Protein AF-A0AAU6EJ08-F1 (afdb_monomer_lite)

Foldseek 3Di:
DDDDDPDDPPPPPDPPDDDDDDPDPQPDPQSVLLQVLLVVLQWHFDDDDCFWTWTARVVVRFIKIFGNVCVVVVWTKIWGAAPQDVVLLVPQPQKDWDPDKDFDQPPVVHDWDDDPDDDTTGITITIIGPDSVSSSVNSVRD

Secondary structure (DSSP, 8-state):
----PPP------PPPP--SS-S---SSHHHHHHHHHHHHTT-EEEEE-SSEEEEEEGGGTEEEEEEHHHHTTT-EEEEE-TTS-HHHHHTSTTEEPPSS-EE-TT-TTSPEEESSSSSEEEEEEEEEESSHHHHHHHHHH-

Sequence (142 aa):
MIESIPPTASLRFLPVPWPDSGVGTWANDLEERLVALAGEHGFQPSHATKSKLELVHPGRHRVVYLDRKRLRRQTIAVIVPPWVRLDDIRTVSGVTLPEKFFHSSNMRTFPKSVNTGENEIPYGYSLECVGLTVFGHLLDRI

Structure (mmCIF, N/CA/C/O backbone):
data_AF-A0AAU6EJ08-F1
#
_entry.id   AF-A0AAU6EJ08-F1
#
loop_
_atom_site.group_PDB
_atom_site.id
_atom_site.type_symbol
_atom_site.label_atom_id
_atom_site.label_alt_id
_atom_site.label_comp_id
_atom_site.label_asym_id
_atom_site.label_entity_id
_atom_site.label_seq_id
_atom_site.pdbx_PDB_ins_code
_atom_site.Cartn_x
_atom_site.Cartn_y
_atom_site.Cartn_z
_atom_site.occupancy
_atom_site.B_iso_or_equiv
_atom_site.auth_seq_id
_atom_site.auth_comp_id
_atom_site.auth_asym_id
_atom_site.auth_atom_id
_atom_site.pdbx_PDB_model_num
ATOM 1 N N . MET A 1 1 ? 6.625 -53.523 30.914 1.00 39.25 1 MET A N 1
ATOM 2 C CA . MET A 1 1 ? 7.384 -53.077 29.726 1.00 39.25 1 MET A CA 1
ATOM 3 C C . MET A 1 1 ? 6.519 -52.033 29.034 1.00 39.25 1 MET A C 1
ATOM 5 O O . MET A 1 1 ? 5.502 -52.409 28.479 1.00 39.25 1 MET A O 1
ATOM 9 N N . ILE A 1 2 ? 6.582 -50.800 29.538 1.00 41.38 2 ILE A N 1
ATOM 10 C CA . ILE A 1 2 ? 7.237 -49.617 28.942 1.00 41.38 2 ILE A CA 1
ATOM 11 C C . ILE A 1 2 ? 6.450 -49.094 27.733 1.00 41.38 2 ILE A C 1
ATOM 13 O O . ILE A 1 2 ? 6.415 -49.709 26.672 1.00 41.38 2 ILE A O 1
ATOM 17 N N . GLU A 1 3 ? 5.811 -47.953 27.984 1.00 37.84 3 GLU A N 1
ATOM 18 C CA . GLU A 1 3 ? 5.085 -47.078 27.072 1.00 37.84 3 GLU A CA 1
ATOM 19 C C . GLU A 1 3 ? 5.957 -46.591 25.909 1.00 37.84 3 GLU A C 1
ATOM 21 O O . GLU A 1 3 ? 7.161 -46.385 26.052 1.00 37.84 3 GLU A O 1
ATOM 26 N N . SER A 1 4 ? 5.327 -46.300 24.773 1.00 37.34 4 SER A N 1
ATOM 27 C CA . SER A 1 4 ? 5.850 -45.329 23.808 1.00 37.34 4 SER A CA 1
ATOM 28 C C . SER A 1 4 ? 4.687 -44.702 23.048 1.00 37.34 4 SER A C 1
ATOM 30 O O . SER A 1 4 ? 4.267 -45.165 21.992 1.00 37.34 4 SER A O 1
ATOM 32 N N . ILE A 1 5 ? 4.147 -43.643 23.648 1.00 50.44 5 ILE A N 1
ATOM 33 C CA . ILE A 1 5 ? 3.310 -42.642 22.988 1.00 50.44 5 ILE A CA 1
ATOM 34 C C . ILE A 1 5 ? 4.257 -41.772 22.142 1.00 50.44 5 ILE A C 1
ATOM 36 O O . ILE A 1 5 ? 5.183 -41.191 22.713 1.00 50.44 5 ILE A O 1
ATOM 40 N N . PRO A 1 6 ? 4.080 -41.640 20.816 1.00 47.06 6 PRO A N 1
ATOM 41 C CA . PRO A 1 6 ? 4.807 -40.629 20.060 1.00 47.06 6 PRO A CA 1
ATOM 42 C C . PRO A 1 6 ? 4.228 -39.232 20.363 1.00 47.06 6 PRO A C 1
ATOM 44 O O . PRO A 1 6 ? 3.005 -39.062 20.364 1.00 47.06 6 PRO A O 1
ATOM 47 N N . PRO A 1 7 ? 5.067 -38.213 20.621 1.00 39.53 7 PRO A N 1
ATOM 48 C CA . PRO A 1 7 ? 4.596 -36.888 20.987 1.00 39.53 7 PRO A CA 1
ATOM 49 C C . PRO A 1 7 ? 4.119 -36.095 19.761 1.00 39.53 7 PRO A C 1
ATOM 51 O O . PRO A 1 7 ? 4.796 -36.004 18.742 1.00 39.53 7 PRO A O 1
ATOM 54 N N . THR A 1 8 ? 2.944 -35.485 19.913 1.00 42.75 8 THR A N 1
ATOM 55 C CA . THR A 1 8 ? 2.611 -34.101 19.539 1.00 42.75 8 THR A CA 1
ATOM 56 C C . THR A 1 8 ? 3.312 -33.507 18.306 1.00 42.75 8 THR A C 1
ATOM 58 O O . THR A 1 8 ? 4.317 -32.813 18.427 1.00 42.75 8 THR A O 1
ATOM 61 N N . ALA A 1 9 ? 2.682 -33.609 17.133 1.00 36.28 9 ALA A N 1
ATOM 62 C CA . ALA A 1 9 ? 2.931 -32.697 16.014 1.00 36.28 9 ALA A CA 1
ATOM 63 C C . ALA A 1 9 ? 1.884 -31.568 16.007 1.00 36.28 9 ALA A C 1
ATOM 65 O O . ALA A 1 9 ? 1.002 -31.499 15.157 1.00 36.28 9 ALA A O 1
ATOM 66 N N . SER A 1 10 ? 1.973 -30.667 16.989 1.00 41.59 10 SER A N 1
ATOM 67 C CA . SER A 1 10 ? 1.384 -29.328 16.882 1.00 41.59 10 SER A CA 1
ATOM 68 C C . SER A 1 10 ? 2.341 -28.440 16.093 1.00 41.59 10 SER A C 1
ATOM 70 O O . SER A 1 10 ? 3.162 -27.746 16.683 1.00 41.59 10 SER A O 1
ATOM 72 N N . LEU A 1 11 ? 2.237 -28.424 14.764 1.00 36.72 11 LEU A N 1
ATOM 73 C CA . LEU A 1 11 ? 2.837 -27.358 13.958 1.00 36.72 11 LEU A CA 1
ATOM 74 C C . LEU A 1 11 ? 1.790 -26.274 13.727 1.00 36.72 11 LEU A C 1
ATOM 76 O O . LEU A 1 11 ? 1.190 -26.128 12.666 1.00 36.72 11 LEU A O 1
ATOM 80 N N . ARG A 1 12 ? 1.570 -25.512 14.799 1.00 35.22 12 ARG A N 1
ATOM 81 C CA . ARG A 1 12 ? 0.997 -24.177 14.725 1.00 35.22 12 ARG A CA 1
ATOM 82 C C . ARG A 1 12 ? 1.945 -23.332 13.867 1.00 35.22 12 ARG A C 1
ATOM 84 O O . ARG A 1 12 ? 3.000 -22.940 14.351 1.00 35.22 12 ARG A O 1
ATOM 91 N N . PHE A 1 13 ? 1.573 -23.010 12.630 1.00 39.78 13 PHE A N 1
ATOM 92 C CA . PHE A 1 13 ? 2.117 -21.830 11.949 1.00 39.78 13 PHE A CA 1
ATOM 93 C C . PHE A 1 13 ? 1.508 -20.582 12.603 1.00 39.78 13 PHE A C 1
ATOM 95 O O . PHE A 1 13 ? 0.674 -19.886 12.034 1.00 39.78 13 PHE A O 1
ATOM 102 N N . LEU A 1 14 ? 1.887 -20.341 13.856 1.00 36.84 14 LEU A N 1
ATOM 103 C CA . LEU A 1 14 ? 1.829 -19.008 14.428 1.00 36.84 14 LEU A CA 1
ATOM 104 C C . LEU A 1 14 ? 3.075 -18.283 13.904 1.00 36.84 14 LEU A C 1
ATOM 106 O O . LEU A 1 14 ? 4.162 -18.864 13.987 1.00 36.84 14 LEU A O 1
ATOM 110 N N . PRO A 1 15 ? 2.970 -17.061 13.354 1.00 35.81 15 PRO A N 1
ATOM 111 C CA . PRO A 1 15 ? 4.159 -16.247 13.168 1.00 35.81 15 PRO A CA 1
ATOM 112 C C . PRO A 1 15 ? 4.844 -16.135 14.531 1.00 35.81 15 PRO A C 1
ATOM 114 O O . PRO A 1 15 ? 4.207 -15.806 15.534 1.00 35.81 15 PRO A O 1
ATOM 117 N N . VAL A 1 16 ? 6.121 -16.511 14.568 1.00 36.22 16 VAL A N 1
ATOM 118 C CA . VAL A 1 16 ? 6.965 -16.424 15.760 1.00 36.22 16 VAL A CA 1
ATOM 119 C C . VAL A 1 16 ? 6.836 -15.000 16.313 1.00 36.22 16 VAL A C 1
ATOM 121 O O . VAL A 1 16 ? 7.136 -14.055 15.578 1.00 36.22 16 VAL A O 1
ATOM 124 N N . PRO A 1 17 ? 6.387 -14.807 17.567 1.00 37.59 17 PRO A N 1
ATOM 125 C CA . PRO A 1 17 ? 6.506 -13.514 18.213 1.00 37.59 17 PRO A CA 1
ATOM 126 C C . PRO A 1 17 ? 8.000 -13.238 18.336 1.00 37.59 17 PRO A C 1
ATOM 128 O O . PRO A 1 17 ? 8.734 -14.051 18.895 1.00 37.59 17 PRO A O 1
ATOM 131 N N . TRP A 1 18 ? 8.444 -12.134 17.746 1.00 44.97 18 TRP A N 1
ATOM 132 C CA . TRP A 1 18 ? 9.825 -11.664 17.794 1.00 44.97 18 TRP A CA 1
ATOM 133 C C . TRP A 1 18 ? 10.432 -11.821 19.201 1.00 44.97 18 TRP A C 1
ATOM 135 O O . TRP A 1 18 ? 9.923 -11.194 20.133 1.00 44.97 18 TRP A O 1
ATOM 145 N N . PRO A 1 19 ? 11.526 -12.587 19.378 1.00 42.44 19 PRO A N 1
ATOM 146 C CA . PRO A 1 19 ? 12.377 -12.444 20.543 1.00 42.44 19 PRO A CA 1
ATOM 147 C C . PRO A 1 19 ? 13.412 -11.350 20.238 1.00 42.44 19 PRO A C 1
ATOM 149 O O . PRO A 1 19 ? 14.110 -11.410 19.228 1.00 42.44 19 PRO A O 1
ATOM 152 N N . ASP A 1 20 ? 13.450 -10.330 21.092 1.00 43.00 20 ASP A N 1
ATOM 153 C CA . ASP A 1 20 ? 14.521 -9.338 21.238 1.00 43.00 20 ASP A CA 1
ATOM 154 C C . ASP A 1 20 ? 15.087 -8.685 19.967 1.00 43.00 20 ASP A C 1
ATOM 156 O O . ASP A 1 20 ? 16.074 -9.139 19.390 1.00 43.00 20 ASP A O 1
ATOM 160 N N . SER A 1 21 ? 14.533 -7.522 19.599 1.00 39.72 21 SER A N 1
ATOM 161 C CA . SER A 1 21 ? 15.310 -6.298 19.307 1.00 39.72 21 SER A CA 1
ATOM 162 C C . SER A 1 21 ? 14.372 -5.150 18.926 1.00 39.72 21 SER A C 1
ATOM 164 O O . SER A 1 21 ? 14.095 -4.909 17.754 1.00 39.72 21 SER A O 1
ATOM 166 N N . GLY A 1 22 ? 13.911 -4.424 19.946 1.00 34.91 22 GLY A N 1
ATOM 167 C CA . GLY A 1 22 ? 13.232 -3.139 19.805 1.00 34.91 22 GLY A CA 1
ATOM 168 C C . GLY A 1 22 ? 11.730 -3.248 19.572 1.00 34.91 22 GLY A C 1
ATOM 169 O O . GLY A 1 22 ? 11.274 -3.606 18.491 1.00 34.91 22 GLY A O 1
ATOM 170 N N . VAL A 1 23 ? 10.953 -2.809 20.562 1.00 42.34 23 VAL A N 1
ATOM 171 C CA . VAL A 1 23 ? 9.683 -2.130 20.284 1.00 42.34 23 VAL A CA 1
ATOM 172 C C . VAL A 1 23 ? 9.991 -1.110 19.188 1.00 42.34 23 VAL A C 1
ATOM 174 O O . VAL A 1 23 ? 10.797 -0.200 19.394 1.00 42.34 23 VAL A O 1
ATOM 177 N N . GLY A 1 24 ? 9.491 -1.389 17.983 1.00 48.06 24 GLY A N 1
ATOM 178 C CA . GLY A 1 24 ? 9.912 -0.734 16.755 1.00 48.06 24 GLY A CA 1
ATOM 179 C C . GLY A 1 24 ? 9.834 0.773 16.911 1.00 48.06 24 GLY A C 1
ATOM 180 O O . GLY A 1 24 ? 8.771 1.319 17.180 1.00 48.06 24 GLY A O 1
ATOM 181 N N . THR A 1 25 ? 10.965 1.455 16.762 1.00 56.72 25 THR A N 1
ATOM 182 C CA . THR A 1 25 ? 10.974 2.912 16.703 1.00 56.72 25 THR A CA 1
ATOM 183 C C . THR A 1 25 ? 10.257 3.304 15.414 1.00 56.72 25 THR A C 1
ATOM 185 O O . THR A 1 25 ? 10.837 3.258 14.320 1.00 56.72 25 THR A O 1
ATOM 188 N N . TRP A 1 26 ? 8.966 3.610 15.526 1.00 73.38 26 TRP A N 1
ATOM 189 C CA . TRP A 1 26 ? 8.195 4.169 14.429 1.00 73.38 26 TRP A CA 1
ATOM 190 C C . TRP A 1 26 ? 8.905 5.426 13.938 1.00 73.38 26 TRP A C 1
ATOM 192 O O . TRP A 1 26 ? 9.459 6.199 14.720 1.00 73.38 26 TRP A O 1
ATOM 202 N N . ALA A 1 27 ? 8.947 5.624 12.622 1.00 69.69 27 ALA A N 1
ATOM 203 C CA . ALA A 1 27 ? 9.621 6.796 12.068 1.00 69.69 27 ALA A CA 1
ATOM 204 C C . ALA A 1 27 ? 8.933 8.106 12.482 1.00 69.69 27 ALA A C 1
ATOM 206 O O . ALA A 1 27 ? 9.585 9.150 12.451 1.00 69.69 27 ALA A O 1
ATOM 207 N N . ASN A 1 28 ? 7.630 8.057 12.777 1.00 82.31 28 ASN A N 1
ATOM 208 C CA . ASN A 1 28 ? 6.791 9.164 13.226 1.00 82.31 28 ASN A CA 1
ATOM 209 C C . ASN A 1 28 ? 5.429 8.644 13.740 1.00 82.31 28 ASN A C 1
ATOM 211 O O . ASN A 1 28 ? 5.077 7.488 13.498 1.00 82.31 28 ASN A O 1
ATOM 215 N N . ASP A 1 29 ? 4.638 9.521 14.370 1.00 89.62 29 ASP A N 1
ATOM 216 C CA . ASP A 1 29 ? 3.291 9.200 14.883 1.00 89.62 29 ASP A CA 1
ATOM 217 C C . ASP A 1 29 ? 2.325 8.721 13.786 1.00 89.62 29 ASP A C 1
ATOM 219 O O . ASP A 1 29 ? 1.411 7.936 14.029 1.00 89.62 29 ASP A O 1
ATOM 223 N N . LEU A 1 30 ? 2.504 9.197 12.549 1.00 91.19 30 LEU A N 1
ATOM 224 C CA . LEU A 1 30 ? 1.671 8.778 11.422 1.00 91.19 30 LEU A CA 1
ATOM 225 C C . LEU A 1 30 ? 1.901 7.300 11.077 1.00 91.19 30 LEU A C 1
ATOM 227 O O . LEU A 1 30 ? 0.940 6.583 10.816 1.00 91.19 30 LEU A O 1
ATOM 231 N N . GLU A 1 31 ? 3.155 6.847 11.076 1.00 92.81 31 GLU A N 1
ATOM 232 C CA . GLU A 1 31 ? 3.510 5.448 10.850 1.00 92.81 31 GLU A CA 1
ATOM 233 C C . GLU A 1 31 ? 2.900 4.558 11.934 1.00 92.81 31 GLU A C 1
ATOM 235 O O . GLU A 1 31 ? 2.263 3.568 11.593 1.00 92.81 31 GLU A O 1
ATOM 240 N N . GLU A 1 32 ? 2.995 4.948 13.207 1.00 93.19 32 GLU A N 1
ATOM 241 C CA . GLU A 1 32 ? 2.360 4.223 14.315 1.00 93.19 32 GLU A CA 1
ATOM 242 C C . GLU A 1 32 ? 0.846 4.071 14.114 1.00 93.19 32 GLU A C 1
ATOM 244 O O . GLU A 1 32 ? 0.313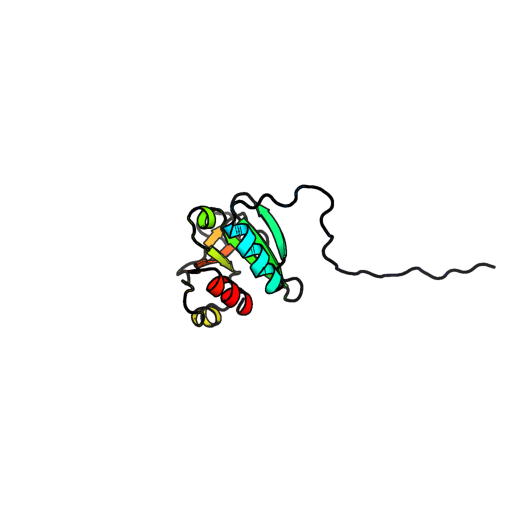 2.962 14.180 1.00 93.19 32 GLU A O 1
ATOM 249 N N . ARG A 1 33 ? 0.154 5.166 13.779 1.00 95.12 33 ARG A N 1
ATOM 250 C CA . ARG A 1 33 ? -1.295 5.153 13.518 1.00 95.12 33 ARG A CA 1
ATOM 251 C C . ARG A 1 33 ? -1.668 4.280 12.323 1.00 95.12 33 ARG A C 1
ATOM 253 O O . ARG A 1 33 ? -2.698 3.613 12.360 1.00 95.12 33 ARG A O 1
ATOM 260 N N . LEU A 1 34 ? -0.847 4.271 11.272 1.00 96.06 34 LEU A N 1
ATOM 261 C CA . LEU A 1 34 ? -1.048 3.404 10.109 1.00 96.06 34 LEU A CA 1
ATOM 262 C C . LEU A 1 34 ? -0.854 1.929 10.460 1.00 96.06 34 LEU A C 1
ATOM 264 O O . LEU A 1 34 ? -1.619 1.101 9.977 1.00 96.06 34 LEU A O 1
ATOM 268 N N . VAL A 1 35 ? 0.136 1.590 11.290 1.00 95.88 35 VAL A N 1
ATOM 269 C CA . VAL A 1 35 ? 0.343 0.205 11.739 1.00 95.88 35 VAL A CA 1
ATOM 270 C C . VAL A 1 35 ? -0.801 -0.258 12.631 1.00 95.88 35 VAL A C 1
ATOM 272 O O . VAL A 1 35 ? -1.302 -1.360 12.423 1.00 95.88 35 VAL A O 1
ATOM 275 N N . ALA A 1 36 ? -1.234 0.573 13.582 1.00 95.62 36 ALA A N 1
ATOM 276 C CA . ALA A 1 36 ? -2.372 0.259 14.441 1.00 95.62 36 ALA A CA 1
ATOM 277 C C . ALA A 1 36 ? -3.632 -0.013 13.606 1.00 95.62 36 ALA A C 1
ATOM 279 O O . ALA A 1 36 ? -4.232 -1.078 13.734 1.00 95.62 36 ALA A O 1
ATOM 280 N N . LEU A 1 37 ? -3.950 0.889 12.670 1.00 96.88 37 LEU A N 1
ATOM 281 C CA . LEU A 1 37 ? -5.077 0.723 11.756 1.00 96.88 37 LEU A CA 1
ATOM 282 C C . LEU A 1 37 ? -4.916 -0.527 10.878 1.00 96.88 37 LEU A C 1
ATOM 284 O O . LEU A 1 37 ? -5.845 -1.308 10.740 1.00 96.88 37 LEU A O 1
ATOM 288 N N . ALA A 1 38 ? -3.728 -0.790 10.331 1.00 96.56 38 ALA A N 1
ATOM 289 C CA . ALA A 1 38 ? -3.484 -2.017 9.572 1.00 96.56 38 ALA A CA 1
ATOM 290 C C . ALA A 1 38 ? -3.734 -3.286 10.412 1.00 96.56 38 ALA A C 1
ATOM 292 O O . ALA A 1 38 ? -4.297 -4.257 9.900 1.00 96.56 38 ALA A O 1
ATOM 293 N N . GLY A 1 39 ? -3.386 -3.247 11.702 1.00 96.25 39 GLY A N 1
ATOM 294 C CA . GLY A 1 39 ? -3.686 -4.285 12.689 1.00 96.25 39 GLY A CA 1
ATOM 295 C C . GLY A 1 39 ? -5.177 -4.579 12.829 1.00 96.25 39 GLY A C 1
ATOM 296 O O . GLY A 1 39 ? -5.566 -5.747 12.836 1.00 96.25 39 GLY A O 1
ATOM 297 N N . GLU A 1 40 ? -6.017 -3.542 12.864 1.00 96.31 40 GLU A N 1
ATOM 298 C CA . GLU A 1 40 ? -7.484 -3.675 12.897 1.00 96.31 40 GLU A CA 1
ATOM 299 C C . GLU A 1 40 ? -8.026 -4.400 11.652 1.00 96.31 40 GLU A C 1
ATOM 301 O O . GLU A 1 40 ? -8.982 -5.168 11.745 1.00 96.31 40 GLU A O 1
ATOM 306 N N . HIS A 1 41 ? -7.361 -4.237 10.504 1.00 95.75 41 HIS A N 1
ATOM 307 C CA . HIS A 1 41 ? -7.678 -4.925 9.246 1.00 95.75 41 HIS A CA 1
ATOM 308 C C . HIS A 1 41 ? -6.932 -6.266 9.067 1.00 95.75 41 HIS A C 1
ATOM 310 O O . HIS A 1 41 ? -6.915 -6.828 7.970 1.00 95.75 41 HIS A O 1
ATOM 316 N N . GLY A 1 42 ? -6.303 -6.799 10.120 1.00 95.56 42 GLY A N 1
ATOM 317 C CA . GLY A 1 42 ? -5.654 -8.116 10.107 1.00 95.56 42 GLY A CA 1
ATOM 318 C C . GLY A 1 42 ? -4.259 -8.154 9.475 1.00 95.56 42 GLY A C 1
ATOM 319 O O . GLY A 1 42 ? -3.699 -9.240 9.296 1.00 95.56 42 GLY A O 1
ATOM 320 N N . PHE A 1 43 ? -3.677 -6.998 9.151 1.00 96.56 43 PHE A N 1
ATOM 321 C CA . PHE A 1 43 ? -2.291 -6.888 8.707 1.00 96.56 43 PHE A CA 1
ATOM 322 C C . PHE A 1 43 ? -1.344 -6.734 9.898 1.00 96.56 43 PHE A C 1
ATOM 324 O O . PHE A 1 43 ? -1.633 -6.051 10.873 1.00 96.56 43 PHE A O 1
ATOM 331 N N . GLN A 1 44 ? -0.166 -7.337 9.800 1.00 95.31 44 GLN A N 1
ATOM 332 C CA . GLN A 1 44 ? 0.872 -7.288 10.822 1.00 95.31 44 GLN A CA 1
ATOM 333 C C . GLN A 1 44 ? 2.193 -6.827 10.201 1.00 95.31 44 GLN A C 1
ATOM 335 O O . GLN A 1 44 ? 2.523 -7.248 9.087 1.00 95.31 44 GLN A O 1
ATOM 340 N N . PRO A 1 45 ? 2.973 -5.975 10.883 1.00 95.12 45 PRO A N 1
ATOM 341 C CA . PRO A 1 45 ? 4.302 -5.618 10.412 1.00 95.12 45 PRO A CA 1
ATOM 342 C C . PRO A 1 45 ? 5.204 -6.856 10.401 1.00 95.12 45 PRO A C 1
ATOM 344 O O . PRO A 1 45 ? 5.343 -7.534 11.414 1.00 95.12 45 PRO A O 1
ATOM 347 N N . SER A 1 46 ? 5.827 -7.148 9.256 1.00 93.12 46 SER A N 1
ATOM 348 C CA . SER A 1 46 ? 6.707 -8.317 9.093 1.00 93.12 46 SER A CA 1
ATOM 349 C C . SER A 1 46 ? 8.168 -7.956 8.845 1.00 93.12 46 SER A C 1
ATOM 351 O O . SER A 1 46 ? 9.050 -8.771 9.118 1.00 93.12 46 SER A O 1
ATOM 353 N N . HIS A 1 47 ? 8.456 -6.771 8.309 1.00 91.56 47 HIS A N 1
ATOM 354 C CA . HIS A 1 47 ? 9.825 -6.315 8.083 1.00 91.56 47 HIS A CA 1
ATOM 355 C C . HIS A 1 47 ? 9.876 -4.803 7.877 1.00 91.56 47 HIS A C 1
ATOM 357 O O . HIS A 1 47 ? 9.033 -4.238 7.188 1.00 91.56 47 HIS A O 1
ATOM 363 N N . ALA A 1 48 ? 10.892 -4.134 8.416 1.00 91.69 48 ALA A N 1
ATOM 364 C CA . ALA A 1 48 ? 11.069 -2.698 8.248 1.00 91.69 48 ALA A CA 1
ATOM 365 C C . ALA A 1 48 ? 12.484 -2.377 7.765 1.00 91.69 48 ALA A C 1
ATOM 367 O O . ALA A 1 48 ? 13.477 -2.857 8.301 1.00 91.69 48 ALA A O 1
ATOM 368 N N . THR A 1 49 ? 12.573 -1.494 6.776 1.00 90.88 49 THR A N 1
ATOM 369 C CA . THR A 1 49 ? 13.818 -0.863 6.325 1.00 90.88 49 THR A CA 1
ATOM 370 C C . THR A 1 49 ? 13.714 0.646 6.521 1.00 90.88 49 THR A C 1
ATOM 372 O O . THR A 1 49 ? 12.646 1.175 6.830 1.00 90.88 49 THR A O 1
ATOM 375 N N . LYS A 1 50 ? 14.787 1.399 6.252 1.00 89.38 50 LYS A N 1
ATOM 376 C CA . LYS A 1 50 ? 14.744 2.875 6.260 1.00 89.38 50 LYS A CA 1
ATOM 377 C C . LYS A 1 50 ? 13.693 3.467 5.302 1.00 89.38 50 LYS A C 1
ATOM 379 O O . LYS A 1 50 ? 13.281 4.607 5.486 1.00 89.38 50 LYS A O 1
ATOM 384 N N . SER A 1 51 ? 13.288 2.735 4.259 1.00 91.50 51 SER A N 1
ATOM 385 C CA . SER A 1 51 ? 12.445 3.272 3.175 1.00 91.50 51 SER A CA 1
ATOM 386 C C . SER A 1 51 ? 11.108 2.568 2.967 1.00 91.50 51 SER A C 1
ATOM 388 O O . SER A 1 51 ? 10.277 3.083 2.218 1.00 91.50 51 SER A O 1
ATOM 390 N N . LYS A 1 52 ? 10.918 1.397 3.578 1.00 94.38 52 LYS A N 1
ATOM 391 C CA . LYS A 1 52 ? 9.727 0.563 3.421 1.00 94.38 52 LYS A CA 1
ATOM 392 C C . LYS A 1 52 ? 9.380 -0.101 4.743 1.00 94.38 52 LYS A C 1
ATOM 394 O O . LYS A 1 52 ? 10.290 -0.521 5.455 1.00 94.38 52 LYS A O 1
ATOM 399 N N . LEU A 1 53 ? 8.092 -0.208 5.029 1.00 95.69 53 LEU A N 1
ATOM 400 C CA . LEU A 1 53 ? 7.552 -1.064 6.078 1.00 95.69 53 LEU A CA 1
ATOM 401 C C . LEU A 1 53 ? 6.640 -2.098 5.415 1.00 95.69 53 LEU A C 1
ATOM 403 O O . LEU A 1 53 ? 5.703 -1.728 4.719 1.00 95.69 53 LEU A O 1
ATOM 407 N N . GLU A 1 54 ? 6.968 -3.372 5.580 1.00 96.44 54 GLU A N 1
ATOM 408 C CA . GLU A 1 54 ? 6.230 -4.529 5.078 1.00 96.44 54 GLU A CA 1
ATOM 409 C C . GLU A 1 54 ? 5.108 -4.880 6.051 1.00 96.44 54 GLU A C 1
ATOM 411 O O . GLU A 1 54 ? 5.366 -5.139 7.230 1.00 96.44 54 GLU A O 1
ATOM 416 N N . LEU A 1 55 ? 3.881 -4.915 5.541 1.00 96.94 55 LEU A N 1
ATOM 417 C CA . LEU A 1 55 ? 2.685 -5.337 6.257 1.00 96.94 55 LEU A CA 1
ATOM 418 C C . LEU A 1 55 ? 2.139 -6.599 5.587 1.00 96.94 55 LEU A C 1
ATOM 420 O O . LEU A 1 55 ? 1.941 -6.631 4.372 1.00 96.94 55 LEU A O 1
ATOM 424 N N . VAL A 1 56 ? 1.881 -7.635 6.377 1.00 96.44 56 VAL A N 1
ATOM 425 C CA . VAL A 1 56 ? 1.434 -8.947 5.904 1.00 96.44 56 VAL A CA 1
ATOM 426 C C . VAL A 1 56 ? 0.105 -9.291 6.555 1.00 96.44 56 VAL A C 1
ATOM 428 O O . VAL A 1 56 ? -0.019 -9.223 7.771 1.00 96.44 56 VAL A O 1
ATOM 431 N N . HIS A 1 57 ? -0.878 -9.702 5.762 1.00 95.69 57 HIS A N 1
ATOM 432 C CA . HIS A 1 57 ? -2.120 -10.283 6.258 1.00 95.69 57 HIS A CA 1
ATOM 433 C C . HIS A 1 57 ? -2.012 -11.815 6.190 1.00 95.69 57 HIS A C 1
ATOM 435 O O . HIS A 1 57 ? -2.283 -12.395 5.131 1.00 95.69 57 HIS A O 1
ATOM 441 N N . PRO A 1 58 ? -1.667 -12.511 7.293 1.00 90.06 58 PRO A N 1
ATOM 442 C CA . PRO A 1 58 ? -1.384 -13.948 7.265 1.00 90.06 58 PRO A CA 1
ATOM 443 C C . PRO A 1 58 ? -2.591 -14.773 6.807 1.00 90.06 58 PRO A C 1
ATOM 445 O O . PRO A 1 58 ? -2.439 -15.665 5.982 1.00 90.06 58 PRO A O 1
ATOM 448 N N . GLY A 1 59 ? -3.806 -14.419 7.248 1.00 89.88 59 GLY A N 1
ATOM 449 C CA . GLY A 1 59 ? -5.026 -15.154 6.884 1.00 89.88 59 GLY A CA 1
ATOM 450 C C . GLY A 1 59 ? -5.476 -15.022 5.421 1.00 89.88 59 GLY A C 1
ATOM 451 O O . GLY A 1 59 ? -6.251 -15.849 4.956 1.00 89.88 59 GLY A O 1
ATOM 452 N N . ARG A 1 60 ? -5.012 -14.001 4.688 1.00 88.56 60 ARG A N 1
ATOM 453 C CA . ARG A 1 60 ? -5.361 -13.775 3.272 1.00 88.56 60 ARG A CA 1
ATOM 454 C C . ARG A 1 60 ? -4.166 -13.977 2.336 1.00 88.56 60 ARG A C 1
ATOM 456 O O . ARG A 1 60 ? -4.318 -13.822 1.130 1.00 88.56 60 ARG A O 1
ATOM 463 N N . HIS A 1 61 ? -2.985 -14.284 2.882 1.00 88.88 61 HIS A N 1
ATOM 464 C CA . HIS A 1 61 ? -1.713 -14.340 2.153 1.00 88.88 61 HIS A CA 1
ATOM 465 C C . HIS A 1 61 ? -1.428 -13.069 1.331 1.00 88.88 61 HIS A C 1
ATOM 467 O O . HIS A 1 61 ? -0.917 -13.133 0.214 1.00 88.88 61 HIS A O 1
ATOM 473 N N . ARG A 1 62 ? -1.770 -11.896 1.882 1.00 93.88 62 ARG A N 1
ATOM 474 C CA . ARG A 1 62 ? -1.565 -10.597 1.223 1.00 93.88 62 ARG A CA 1
ATOM 475 C C . ARG A 1 62 ? -0.398 -9.858 1.850 1.00 93.88 62 ARG A C 1
ATOM 477 O O . ARG A 1 62 ? -0.167 -9.957 3.053 1.00 93.88 62 ARG A O 1
ATOM 484 N N . VAL A 1 63 ? 0.320 -9.101 1.032 1.00 95.50 63 VAL A N 1
ATOM 485 C CA . VAL A 1 63 ? 1.435 -8.260 1.465 1.00 95.50 63 VAL A CA 1
ATOM 486 C C . VAL A 1 63 ? 1.317 -6.890 0.817 1.00 95.50 63 VAL A C 1
ATOM 488 O O . VAL A 1 63 ? 1.009 -6.778 -0.369 1.00 95.50 63 VAL A O 1
ATOM 491 N N . VAL A 1 64 ? 1.567 -5.849 1.599 1.00 97.06 64 VAL A N 1
ATOM 492 C CA . VAL A 1 64 ? 1.639 -4.462 1.136 1.00 97.06 64 VAL A CA 1
ATOM 493 C C . VAL A 1 64 ? 2.848 -3.788 1.768 1.00 97.06 64 VAL A C 1
ATOM 495 O O . VAL A 1 64 ? 3.340 -4.216 2.814 1.00 97.06 64 VAL A O 1
ATOM 498 N N . TYR A 1 65 ? 3.332 -2.717 1.147 1.00 97.44 65 TYR A N 1
ATOM 499 C CA . TYR A 1 65 ? 4.423 -1.923 1.702 1.00 97.44 65 TYR A CA 1
ATOM 500 C C . TYR A 1 65 ? 4.002 -0.473 1.903 1.00 97.44 65 TYR A C 1
ATOM 502 O O . TYR A 1 65 ? 3.465 0.151 0.996 1.00 97.44 65 TYR A O 1
ATOM 510 N N . LEU A 1 66 ? 4.331 0.105 3.054 1.00 96.31 66 LEU A N 1
ATOM 511 C CA . LEU A 1 66 ? 4.267 1.550 3.260 1.00 96.31 66 LEU A CA 1
ATOM 512 C C . LEU A 1 66 ? 5.578 2.204 2.822 1.00 96.31 66 LEU A C 1
ATOM 514 O O . LEU A 1 66 ? 6.665 1.760 3.207 1.00 96.31 66 LEU A O 1
ATOM 518 N N . ASP A 1 67 ? 5.502 3.287 2.046 1.00 95.25 67 ASP A N 1
ATOM 519 C CA . ASP A 1 67 ? 6.679 4.078 1.685 1.00 95.25 67 ASP A CA 1
ATOM 520 C C . ASP A 1 67 ? 7.036 5.092 2.782 1.00 95.25 67 ASP A C 1
ATOM 522 O O . ASP A 1 67 ? 6.529 6.215 2.833 1.00 95.25 67 ASP A O 1
ATOM 526 N N . ARG A 1 68 ? 8.006 4.727 3.625 1.00 93.50 68 ARG A N 1
ATOM 527 C CA . ARG A 1 68 ? 8.472 5.569 4.739 1.00 93.50 68 ARG A CA 1
ATOM 528 C C . ARG A 1 68 ? 9.075 6.903 4.286 1.00 93.50 68 ARG A C 1
ATOM 530 O O . A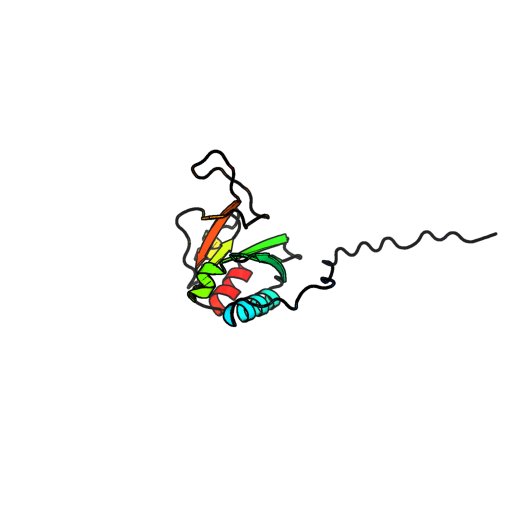RG A 1 68 ? 9.068 7.866 5.049 1.00 93.50 68 ARG A O 1
ATOM 537 N N . LYS A 1 69 ? 9.613 7.004 3.061 1.00 91.69 69 LYS A N 1
ATOM 538 C CA . LYS A 1 69 ? 10.157 8.278 2.550 1.00 91.69 69 LYS A CA 1
ATOM 539 C C . LYS A 1 69 ? 9.034 9.261 2.224 1.00 91.69 69 LYS A C 1
ATOM 541 O O . LYS A 1 69 ? 9.195 10.454 2.472 1.00 91.69 69 LYS A O 1
ATOM 546 N N . ARG A 1 70 ? 7.919 8.760 1.687 1.00 91.62 70 ARG A N 1
ATOM 547 C CA . ARG A 1 70 ? 6.707 9.547 1.404 1.00 91.62 70 ARG A CA 1
ATOM 548 C C . ARG A 1 70 ? 5.966 9.901 2.696 1.00 91.62 70 ARG A C 1
ATOM 550 O O . ARG A 1 70 ? 5.586 11.055 2.861 1.00 91.62 70 ARG A O 1
ATOM 557 N N . LEU A 1 71 ? 5.904 8.981 3.664 1.00 89.44 71 LEU A N 1
ATOM 558 C CA . LEU A 1 71 ? 5.302 9.241 4.981 1.00 89.44 71 LEU A CA 1
ATOM 559 C C . LEU A 1 71 ? 5.977 10.388 5.739 1.00 89.44 71 LEU A C 1
ATOM 561 O O . LEU A 1 71 ? 5.302 11.185 6.382 1.00 89.44 71 LEU A O 1
ATOM 565 N N . ARG A 1 72 ? 7.303 10.542 5.620 1.00 85.62 72 ARG A N 1
ATOM 566 C CA . ARG A 1 72 ? 8.025 11.701 6.188 1.00 85.62 72 ARG A CA 1
ATOM 567 C C . ARG A 1 72 ? 7.584 13.045 5.602 1.00 85.62 72 ARG A C 1
ATOM 569 O O . ARG A 1 72 ? 7.805 14.073 6.227 1.00 85.62 72 ARG A O 1
ATOM 576 N N . ARG A 1 73 ? 6.977 13.037 4.414 1.00 87.19 73 ARG A N 1
ATOM 577 C CA . ARG A 1 73 ? 6.374 14.204 3.754 1.00 87.19 73 ARG A CA 1
ATOM 578 C C . ARG A 1 73 ? 4.861 14.281 3.987 1.00 87.19 73 ARG A C 1
ATOM 580 O O . ARG A 1 73 ? 4.184 14.994 3.260 1.00 87.19 73 ARG A O 1
ATOM 587 N N . GLN A 1 74 ? 4.343 13.540 4.972 1.00 86.81 74 GLN A N 1
ATOM 588 C CA . GLN A 1 74 ? 2.916 13.439 5.294 1.00 86.81 74 GLN A CA 1
ATOM 589 C C . GLN A 1 74 ? 2.060 12.861 4.150 1.00 86.81 74 GLN A C 1
ATOM 591 O O . GLN A 1 74 ? 0.851 13.060 4.112 1.00 86.81 74 GLN A O 1
ATOM 596 N N . THR A 1 75 ? 2.667 12.115 3.220 1.00 91.88 75 THR A N 1
ATOM 597 C CA . THR A 1 75 ? 1.954 11.424 2.136 1.00 91.88 75 THR A CA 1
ATOM 598 C C . THR A 1 75 ? 1.858 9.934 2.443 1.00 91.88 75 THR A C 1
ATOM 600 O O . THR A 1 75 ? 2.883 9.262 2.591 1.00 91.88 75 THR A O 1
ATOM 603 N N . ILE A 1 76 ? 0.638 9.398 2.498 1.00 95.81 76 ILE A N 1
ATOM 604 C CA . ILE A 1 76 ? 0.398 7.967 2.711 1.00 95.81 76 ILE A CA 1
ATOM 605 C C . ILE A 1 76 ? 0.514 7.257 1.364 1.00 95.81 76 ILE A C 1
ATOM 607 O O . ILE A 1 76 ? -0.448 7.182 0.606 1.00 95.81 76 ILE A O 1
ATOM 611 N N . ALA A 1 77 ? 1.709 6.757 1.058 1.00 96.44 77 ALA A N 1
ATOM 612 C CA . ALA A 1 77 ? 1.945 5.952 -0.134 1.00 96.44 77 ALA A CA 1
ATOM 613 C C . ALA A 1 77 ? 2.007 4.463 0.229 1.00 96.44 77 ALA A C 1
ATOM 615 O O . ALA A 1 77 ? 2.849 4.041 1.030 1.00 96.44 77 ALA A O 1
ATOM 616 N N . VAL A 1 78 ? 1.114 3.686 -0.381 1.00 97.00 78 VAL A N 1
ATOM 617 C CA . VAL A 1 78 ? 0.963 2.242 -0.191 1.00 97.00 78 VAL A CA 1
ATOM 618 C C . VAL A 1 78 ? 1.313 1.548 -1.491 1.00 97.00 78 VAL A C 1
ATOM 620 O O . VAL A 1 78 ? 0.751 1.846 -2.539 1.00 97.00 78 VAL A O 1
ATOM 623 N N . ILE A 1 79 ? 2.240 0.607 -1.429 1.00 97.50 79 ILE A N 1
ATOM 624 C CA . ILE A 1 79 ? 2.683 -0.152 -2.583 1.00 97.50 79 ILE A CA 1
ATOM 625 C C . ILE A 1 79 ? 2.049 -1.534 -2.507 1.00 97.50 79 ILE A C 1
ATOM 627 O O . ILE A 1 79 ? 2.281 -2.283 -1.554 1.00 97.50 79 ILE A O 1
ATOM 631 N N . VAL A 1 80 ? 1.232 -1.843 -3.509 1.00 96.69 80 VAL A N 1
ATOM 632 C CA . VAL A 1 80 ? 0.478 -3.095 -3.622 1.00 96.69 80 VAL A CA 1
ATOM 633 C C . VAL A 1 80 ? 1.056 -3.961 -4.740 1.00 96.69 80 VAL A C 1
ATOM 635 O O . VAL A 1 80 ? 1.655 -3.421 -5.679 1.00 96.69 80 VAL A O 1
ATOM 638 N N . PRO A 1 81 ? 0.927 -5.295 -4.660 1.00 94.12 81 PRO A N 1
ATOM 639 C CA . PRO A 1 81 ? 1.521 -6.162 -5.662 1.00 94.12 81 PRO A CA 1
ATOM 640 C C . PRO A 1 81 ? 0.835 -5.997 -7.029 1.00 94.12 81 PRO A C 1
ATOM 642 O O . PRO A 1 81 ? -0.323 -5.579 -7.103 1.00 94.12 81 PRO A O 1
ATOM 645 N N . PRO A 1 82 ? 1.524 -6.329 -8.133 1.00 94.00 82 PRO A N 1
ATOM 646 C CA . PRO A 1 82 ? 1.060 -6.001 -9.482 1.00 94.00 82 PRO A CA 1
ATOM 647 C C . PRO A 1 82 ? -0.153 -6.821 -9.947 1.00 94.00 82 PRO A C 1
ATOM 649 O O . PRO A 1 82 ? -0.795 -6.451 -10.924 1.00 94.00 82 PRO A O 1
ATOM 652 N N . TRP A 1 83 ? -0.487 -7.914 -9.254 1.00 91.38 83 TRP A N 1
ATOM 653 C CA . TRP A 1 83 ? -1.689 -8.717 -9.516 1.00 91.38 83 TRP A CA 1
ATOM 654 C C . TRP A 1 83 ? -2.953 -8.175 -8.838 1.00 91.38 83 TRP A C 1
ATOM 656 O O . TRP A 1 83 ? -4.033 -8.731 -9.034 1.00 91.38 83 TRP A O 1
ATOM 666 N N . VAL A 1 84 ? -2.850 -7.115 -8.030 1.00 92.00 84 VAL A N 1
ATOM 667 C CA . VAL A 1 84 ? -4.038 -6.463 -7.471 1.00 92.00 84 VAL A CA 1
ATOM 668 C C . VAL A 1 84 ? -4.814 -5.787 -8.598 1.00 92.00 84 VAL A C 1
ATOM 670 O O . VAL A 1 84 ? -4.248 -5.060 -9.417 1.00 92.00 84 VAL A O 1
ATOM 673 N N . ARG A 1 85 ? -6.128 -6.022 -8.640 1.00 91.69 85 ARG A N 1
ATOM 674 C CA . ARG A 1 85 ? -7.013 -5.447 -9.655 1.00 91.69 85 ARG A CA 1
ATOM 675 C C . ARG A 1 85 ? -7.258 -3.976 -9.331 1.00 91.69 85 ARG A C 1
ATOM 677 O O . ARG A 1 85 ? -8.010 -3.648 -8.418 1.00 91.69 85 ARG A O 1
ATOM 684 N N . LEU A 1 86 ? -6.625 -3.078 -10.086 1.00 92.44 86 LEU A N 1
ATOM 685 C CA . LEU A 1 86 ? -6.761 -1.636 -9.859 1.00 92.44 86 LEU A CA 1
ATOM 686 C C . LEU A 1 86 ? -8.198 -1.126 -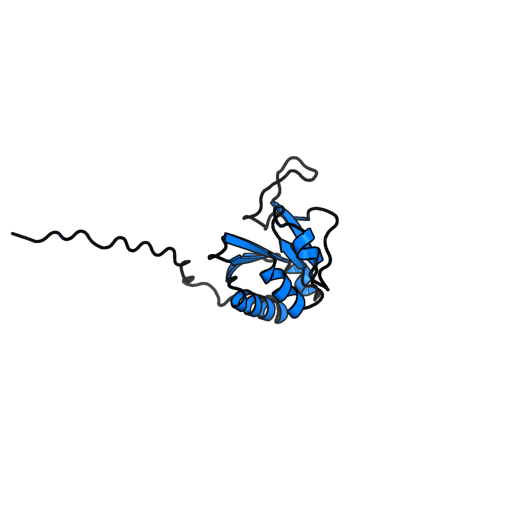10.036 1.00 92.44 86 LEU A C 1
ATOM 688 O O . LEU A 1 86 ? -8.539 -0.110 -9.440 1.00 92.44 86 LEU A O 1
ATOM 692 N N . ASP A 1 87 ? -9.046 -1.819 -10.800 1.00 91.50 87 ASP A N 1
ATOM 693 C CA . ASP A 1 87 ? -10.467 -1.475 -10.933 1.00 91.50 87 ASP A CA 1
ATOM 694 C C . ASP A 1 87 ? -11.227 -1.578 -9.607 1.00 91.50 87 ASP A C 1
ATOM 696 O O . ASP A 1 87 ? -12.040 -0.706 -9.305 1.00 91.50 87 ASP A O 1
ATOM 700 N N . ASP A 1 88 ? -10.900 -2.566 -8.767 1.00 90.19 88 ASP A N 1
ATOM 701 C CA . ASP A 1 88 ? -11.511 -2.708 -7.442 1.00 90.19 88 ASP A CA 1
ATOM 702 C C . ASP A 1 88 ? -11.095 -1.542 -6.532 1.00 90.19 88 ASP A C 1
ATOM 704 O O . ASP A 1 88 ? -11.909 -0.994 -5.786 1.00 90.19 88 ASP A O 1
ATOM 708 N N . ILE A 1 89 ? -9.841 -1.096 -6.651 1.00 93.06 89 ILE A N 1
ATOM 709 C CA . ILE A 1 89 ? -9.305 0.048 -5.902 1.00 93.06 89 ILE A CA 1
ATOM 710 C C . ILE A 1 89 ? -9.851 1.379 -6.428 1.00 93.06 89 ILE A C 1
ATOM 712 O O . ILE A 1 89 ? -10.070 2.296 -5.642 1.00 93.06 89 ILE A O 1
ATOM 716 N N . ARG A 1 90 ? -10.108 1.502 -7.736 1.00 91.94 90 ARG A N 1
ATOM 717 C CA . ARG A 1 90 ? -10.631 2.728 -8.366 1.00 91.94 90 ARG A CA 1
ATOM 718 C C . ARG A 1 90 ? -11.944 3.193 -7.729 1.00 91.94 90 ARG A C 1
ATOM 720 O O . ARG A 1 90 ? -12.247 4.380 -7.751 1.00 91.94 90 ARG A O 1
ATOM 727 N N . THR A 1 91 ? -12.708 2.264 -7.155 1.00 91.38 91 THR A N 1
ATOM 728 C CA . THR A 1 91 ? -13.959 2.552 -6.439 1.00 91.38 91 THR A CA 1
ATOM 729 C C . THR A 1 91 ? -13.758 3.213 -5.070 1.00 91.38 91 THR A C 1
ATOM 731 O O . THR A 1 91 ? -14.714 3.730 -4.493 1.00 91.38 91 THR A O 1
ATOM 734 N N . VAL A 1 92 ? -12.531 3.227 -4.539 1.00 92.94 92 VAL A N 1
ATOM 735 C CA . VAL A 1 92 ? -12.196 3.847 -3.254 1.00 92.94 92 VAL A CA 1
ATOM 736 C C . VAL A 1 92 ? -11.900 5.333 -3.461 1.00 92.94 92 VAL A C 1
ATOM 738 O O . VAL A 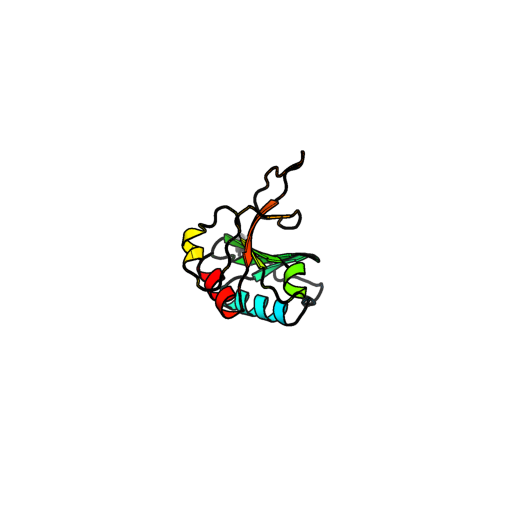1 92 ? -10.813 5.726 -3.889 1.00 92.94 92 VAL A O 1
ATOM 741 N N . SER A 1 93 ? -12.872 6.179 -3.118 1.00 93.50 93 SER A N 1
ATOM 742 C CA . SER A 1 93 ? -12.710 7.635 -3.138 1.00 93.50 93 SER A CA 1
ATOM 743 C C . SER A 1 93 ? -11.524 8.082 -2.277 1.00 93.50 93 SER A C 1
ATOM 745 O O . SER A 1 93 ? -11.420 7.724 -1.105 1.00 93.50 93 SER A O 1
ATOM 747 N N . GLY A 1 94 ? -10.647 8.907 -2.855 1.00 93.00 94 GLY A N 1
ATOM 748 C CA . GLY A 1 94 ? -9.459 9.434 -2.176 1.00 93.00 94 GLY A CA 1
ATOM 749 C C . GLY A 1 94 ? -8.183 8.603 -2.357 1.00 93.00 94 GLY A C 1
ATOM 750 O O . GLY A 1 94 ? -7.170 8.931 -1.734 1.00 93.00 94 GLY A O 1
ATOM 751 N N . VAL A 1 95 ? -8.211 7.555 -3.189 1.00 95.50 95 VAL A N 1
ATOM 752 C CA . VAL A 1 95 ? -7.005 6.852 -3.649 1.00 95.50 95 VAL A CA 1
ATOM 753 C C . VAL A 1 95 ? -6.596 7.362 -5.029 1.00 95.50 95 VAL A C 1
ATOM 755 O O . VAL A 1 95 ? -7.374 7.311 -5.980 1.00 95.50 95 VAL A O 1
ATOM 758 N N . THR A 1 96 ? -5.350 7.806 -5.157 1.00 95.81 96 THR A N 1
ATOM 759 C CA . THR A 1 96 ? -4.733 8.120 -6.449 1.00 95.81 96 THR A CA 1
ATOM 760 C C . THR A 1 96 ? -4.038 6.875 -6.988 1.00 95.81 96 THR A C 1
ATOM 762 O O . THR A 1 96 ? -3.126 6.337 -6.352 1.00 95.81 96 THR A O 1
ATOM 765 N N . LEU A 1 97 ? -4.466 6.419 -8.167 1.00 92.69 97 LEU A N 1
ATOM 766 C CA . LEU A 1 97 ? -3.863 5.285 -8.864 1.00 92.69 97 LEU A CA 1
ATOM 767 C C . LEU A 1 97 ? -2.623 5.724 -9.662 1.00 92.69 97 LEU A C 1
ATOM 769 O O . LEU A 1 97 ? -2.640 6.794 -10.272 1.00 92.69 97 LEU A O 1
ATOM 773 N N . PRO A 1 98 ? -1.560 4.909 -9.705 1.00 91.56 98 PRO A N 1
ATOM 774 C CA . PRO A 1 98 ? -0.390 5.192 -10.518 1.00 91.56 98 PRO A CA 1
ATOM 775 C C . PRO A 1 98 ? -0.656 4.892 -11.996 1.00 91.56 98 PRO A C 1
ATOM 777 O O . PRO A 1 98 ? -1.401 3.979 -12.341 1.00 91.56 98 PRO A O 1
ATOM 780 N N . GLU A 1 99 ? 0.047 5.602 -12.876 1.00 86.69 99 GLU A N 1
ATOM 781 C CA . GLU A 1 99 ? 0.040 5.324 -14.320 1.00 86.69 99 GLU A CA 1
ATOM 782 C C . GLU A 1 99 ? 1.014 4.204 -14.717 1.00 86.69 99 GLU A C 1
ATOM 784 O O . GLU A 1 99 ? 0.909 3.630 -15.799 1.00 86.69 99 GLU A O 1
ATOM 789 N N . LYS A 1 100 ? 2.012 3.921 -13.869 1.00 89.62 100 LYS A N 1
ATOM 790 C CA . LYS A 1 100 ? 3.122 3.000 -14.156 1.00 89.62 100 LYS A CA 1
ATOM 791 C C . LYS A 1 100 ? 3.499 2.186 -12.924 1.00 89.62 100 LYS A C 1
ATOM 793 O O . LYS A 1 100 ? 3.239 2.586 -11.789 1.00 89.62 100 LYS A O 1
ATOM 798 N N . PHE A 1 101 ? 4.189 1.073 -13.153 1.00 92.62 101 PHE A N 1
ATOM 799 C CA . PHE A 1 101 ? 4.779 0.288 -12.076 1.00 92.62 101 PHE A CA 1
ATOM 800 C C . PHE A 1 101 ? 5.876 1.059 -11.337 1.00 92.62 101 PHE A C 1
ATOM 802 O O . PHE A 1 101 ? 6.750 1.695 -11.930 1.00 92.62 101 PHE A O 1
ATOM 809 N N . PHE A 1 102 ? 5.853 0.940 -10.017 1.00 92.81 102 PHE A N 1
ATOM 810 C CA . PHE A 1 102 ? 6.891 1.413 -9.122 1.00 92.81 102 PHE A CA 1
ATOM 811 C C . PHE A 1 102 ? 7.887 0.286 -8.845 1.00 92.81 102 PHE A C 1
ATOM 813 O O . PHE A 1 102 ? 7.484 -0.806 -8.452 1.00 92.81 102 PHE A O 1
ATOM 820 N N . HIS A 1 103 ? 9.181 0.568 -9.002 1.00 92.75 103 HIS A N 1
ATOM 821 C CA . HIS A 1 103 ? 10.259 -0.400 -8.799 1.00 92.75 103 HIS A CA 1
ATOM 822 C C . HIS A 1 103 ? 11.103 -0.034 -7.575 1.00 92.75 103 HIS A C 1
ATOM 824 O O . HIS A 1 103 ? 11.524 1.114 -7.414 1.00 92.75 103 HIS A O 1
ATOM 830 N N . SER A 1 104 ? 11.379 -1.007 -6.704 1.00 91.38 104 SER A N 1
ATOM 831 C CA . SER A 1 104 ? 12.232 -0.805 -5.527 1.00 91.38 104 SER A CA 1
ATOM 832 C C . SER A 1 104 ? 12.800 -2.118 -4.994 1.00 91.38 104 SER A C 1
ATOM 834 O O . SER A 1 104 ? 12.074 -3.081 -4.779 1.00 91.38 104 SER A O 1
ATOM 836 N N . SER A 1 105 ? 14.098 -2.136 -4.685 1.00 88.88 105 SER A N 1
ATOM 837 C CA . SER A 1 105 ? 14.789 -3.312 -4.137 1.00 88.88 105 SER A CA 1
ATOM 838 C C . SER A 1 105 ? 14.309 -3.740 -2.744 1.00 88.88 105 SER A C 1
ATOM 840 O O . SER A 1 105 ? 14.507 -4.888 -2.362 1.00 88.88 105 SER A O 1
ATOM 842 N N . ASN A 1 106 ? 13.643 -2.854 -1.996 1.00 90.44 106 ASN A N 1
ATOM 843 C CA . ASN A 1 106 ? 13.194 -3.113 -0.622 1.00 90.44 106 ASN A CA 1
ATOM 844 C C . ASN A 1 106 ? 11.790 -3.749 -0.535 1.00 90.44 106 ASN A C 1
ATOM 846 O O . ASN A 1 106 ? 11.172 -3.702 0.526 1.00 90.44 106 ASN A O 1
ATOM 850 N N . MET A 1 107 ? 11.276 -4.313 -1.634 1.00 92.56 107 MET A N 1
ATOM 851 C CA . MET A 1 107 ? 9.965 -4.980 -1.708 1.00 92.56 107 MET A CA 1
ATOM 852 C C . MET A 1 107 ? 10.149 -6.476 -1.986 1.00 92.56 107 MET A C 1
ATOM 854 O O . MET A 1 107 ? 9.732 -6.992 -3.016 1.00 92.56 107 MET A O 1
ATOM 858 N N . ARG A 1 108 ? 10.858 -7.167 -1.090 1.00 89.12 108 ARG A N 1
ATOM 859 C CA . ARG A 1 108 ? 11.370 -8.537 -1.292 1.00 89.12 108 ARG A CA 1
ATOM 860 C C . ARG A 1 108 ? 10.317 -9.589 -1.670 1.00 89.12 108 ARG A C 1
ATOM 862 O O . ARG A 1 108 ? 10.673 -10.570 -2.311 1.00 89.12 108 ARG A O 1
ATOM 869 N N . THR A 1 109 ? 9.065 -9.392 -1.262 1.00 90.56 109 THR A N 1
ATOM 870 C CA . THR A 1 109 ? 7.961 -10.346 -1.460 1.00 90.56 109 THR A CA 1
ATOM 871 C C . THR A 1 109 ? 7.253 -10.132 -2.800 1.00 90.56 109 THR A C 1
ATOM 873 O O . THR A 1 109 ? 6.467 -10.968 -3.236 1.00 90.56 109 THR A O 1
ATOM 876 N N . PHE A 1 110 ? 7.509 -9.006 -3.469 1.00 93.56 110 PHE A N 1
ATOM 877 C CA . PHE A 1 110 ? 6.913 -8.701 -4.765 1.00 93.56 110 PHE A CA 1
ATOM 878 C C . PHE A 1 110 ? 7.686 -9.383 -5.898 1.00 93.56 110 PHE A C 1
ATOM 880 O O . PHE A 1 110 ? 8.892 -9.626 -5.768 1.00 93.56 110 PHE A O 1
ATOM 887 N N . PRO A 1 111 ? 7.012 -9.690 -7.022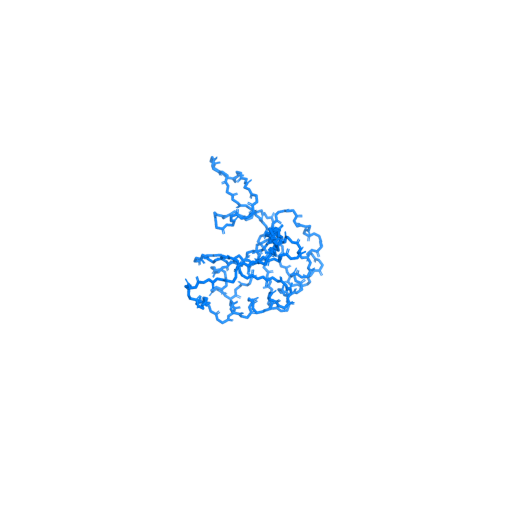 1.00 92.44 111 PRO A N 1
ATOM 888 C CA . PRO A 1 111 ? 7.672 -10.267 -8.179 1.00 92.44 111 PRO A CA 1
ATOM 889 C C . PRO A 1 111 ? 8.676 -9.259 -8.730 1.00 92.44 111 PRO A C 1
ATOM 891 O O . PRO A 1 111 ? 8.525 -8.045 -8.561 1.00 92.44 111 PRO A O 1
ATOM 894 N N . LYS A 1 112 ? 9.708 -9.768 -9.393 1.00 93.81 112 LYS A N 1
ATOM 895 C CA . LYS A 1 112 ? 10.739 -8.944 -10.015 1.00 93.81 112 LYS A CA 1
ATOM 896 C C . LYS A 1 112 ? 10.494 -8.855 -11.515 1.00 93.81 112 LYS A C 1
ATOM 898 O O . LYS A 1 112 ? 9.944 -9.775 -12.109 1.00 93.81 112 LYS A O 1
ATOM 903 N N . SER A 1 113 ? 10.858 -7.720 -12.093 1.00 90.12 113 SER A N 1
ATOM 904 C CA . SER A 1 113 ? 10.872 -7.507 -13.537 1.00 90.12 113 SER A CA 1
ATOM 905 C C 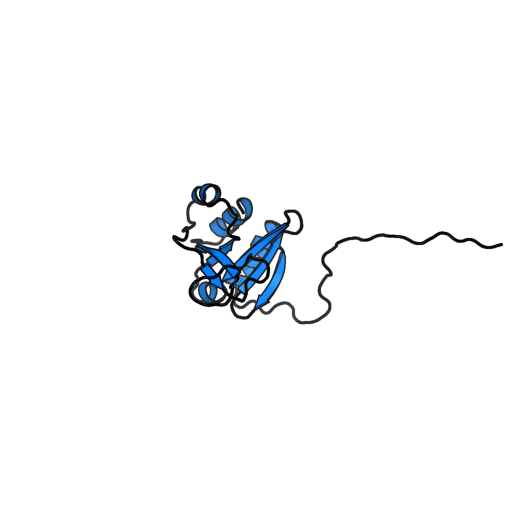. SER A 1 113 ? 12.028 -6.588 -13.887 1.00 90.12 113 SER A C 1
ATOM 907 O O . SER A 1 113 ? 12.469 -5.767 -13.073 1.00 90.12 113 SER A O 1
ATOM 909 N N . VAL A 1 114 ? 12.514 -6.708 -15.115 1.00 87.81 114 VAL A N 1
ATOM 910 C CA . VAL A 1 114 ? 13.417 -5.720 -15.692 1.00 87.81 114 VAL A CA 1
ATOM 911 C C . VAL A 1 114 ? 12.645 -4.416 -15.915 1.00 87.81 114 VAL A C 1
ATOM 913 O O . VAL A 1 114 ? 11.551 -4.430 -16.475 1.00 87.81 114 VAL A O 1
ATOM 916 N N . ASN A 1 115 ? 13.212 -3.295 -15.459 1.00 78.88 115 ASN A N 1
ATOM 917 C CA . ASN A 1 115 ? 12.663 -1.954 -15.692 1.00 78.88 115 ASN A CA 1
ATOM 918 C C . ASN A 1 115 ? 13.397 -1.247 -16.845 1.00 78.88 115 ASN A C 1
ATOM 920 O O . ASN A 1 115 ? 12.812 -0.974 -17.885 1.00 78.88 115 ASN A O 1
ATOM 924 N N . THR A 1 116 ? 14.692 -0.956 -16.663 1.00 77.88 116 THR A N 1
ATOM 925 C CA . THR A 1 116 ? 15.520 -0.205 -17.634 1.00 77.88 116 THR A CA 1
ATOM 926 C C . THR A 1 116 ? 16.988 -0.653 -17.686 1.00 77.88 116 THR A C 1
ATOM 928 O O . THR A 1 116 ? 17.790 -0.016 -18.358 1.00 77.88 116 THR A O 1
ATOM 931 N N . GLY A 1 117 ? 17.371 -1.690 -16.936 1.00 79.06 117 GLY A N 1
ATOM 932 C CA . GLY A 1 117 ? 18.751 -2.190 -16.849 1.00 79.06 117 GLY A CA 1
ATOM 933 C C . GLY A 1 117 ? 18.805 -3.707 -17.005 1.00 79.06 117 GLY A C 1
ATOM 934 O O . GLY A 1 117 ? 17.824 -4.308 -17.415 1.00 79.06 117 GLY A O 1
ATOM 935 N N . GLU A 1 118 ? 19.920 -4.340 -16.649 1.00 81.00 118 GLU A N 1
ATOM 936 C CA . GLU A 1 118 ? 20.058 -5.804 -16.779 1.00 81.00 118 GLU A CA 1
ATOM 937 C C . GLU A 1 118 ? 19.442 -6.578 -15.604 1.00 81.00 118 GLU A C 1
ATOM 939 O O . GLU A 1 118 ? 19.077 -7.741 -15.740 1.00 81.00 118 GLU A O 1
ATOM 944 N N . ASN A 1 119 ? 19.300 -5.931 -14.443 1.00 87.50 119 ASN A N 1
ATOM 945 C CA . ASN A 1 119 ? 18.840 -6.586 -13.223 1.00 87.50 119 ASN A CA 1
ATOM 946 C C . ASN A 1 119 ? 17.323 -6.496 -13.050 1.00 87.50 119 ASN A C 1
ATOM 948 O O . ASN A 1 119 ? 16.725 -5.424 -13.190 1.00 87.50 119 ASN A O 1
ATOM 952 N N . GLU A 1 120 ? 16.722 -7.604 -12.625 1.00 90.62 120 GLU A N 1
ATOM 953 C CA . GLU A 1 120 ? 15.329 -7.630 -12.199 1.00 90.62 120 GLU A CA 1
ATOM 954 C C . GLU A 1 120 ? 15.168 -6.963 -10.827 1.00 90.62 120 GLU A C 1
ATOM 956 O O . GLU A 1 120 ? 15.863 -7.284 -9.856 1.00 90.62 120 GLU A O 1
ATOM 961 N N . ILE A 1 121 ? 14.209 -6.045 -10.725 1.00 91.62 121 ILE A N 1
ATOM 962 C CA . ILE A 1 121 ? 13.908 -5.306 -9.497 1.00 91.62 121 ILE A CA 1
ATOM 963 C C . ILE A 1 121 ? 12.451 -5.587 -9.117 1.00 91.62 121 ILE A C 1
ATOM 965 O O . ILE A 1 121 ? 11.596 -5.621 -10.005 1.00 91.62 121 ILE A O 1
ATOM 969 N N . PRO A 1 122 ? 12.134 -5.783 -7.822 1.00 95.12 122 PRO A N 1
ATOM 970 C CA . PRO A 1 122 ? 10.753 -5.924 -7.395 1.00 95.12 122 PRO A CA 1
ATOM 971 C C . PRO A 1 122 ? 9.889 -4.740 -7.829 1.00 95.12 122 PRO A C 1
ATOM 973 O O . PRO A 1 122 ? 10.329 -3.585 -7.741 1.00 95.12 122 PRO A O 1
ATOM 976 N N . TYR A 1 123 ? 8.658 -5.026 -8.250 1.00 95.56 123 TYR A N 1
ATOM 977 C CA . TYR A 1 123 ? 7.739 -4.016 -8.766 1.00 95.56 123 TYR A CA 1
ATOM 978 C C . TYR A 1 123 ? 6.305 -4.191 -8.261 1.00 95.56 123 TYR A C 1
ATOM 980 O O . TYR A 1 123 ? 5.885 -5.283 -7.886 1.00 95.56 123 TYR A O 1
ATOM 988 N N . GLY A 1 124 ? 5.556 -3.090 -8.236 1.00 95.94 124 GLY A N 1
ATOM 989 C CA . GLY A 1 124 ? 4.150 -3.050 -7.833 1.00 95.94 124 GLY A CA 1
ATOM 990 C C . GLY A 1 124 ? 3.502 -1.708 -8.166 1.00 95.94 124 GLY A C 1
ATOM 991 O O . GLY A 1 124 ? 4.098 -0.875 -8.850 1.00 95.94 124 GLY A O 1
ATOM 992 N N . TYR A 1 125 ? 2.292 -1.471 -7.676 1.00 96.50 125 TYR A N 1
ATOM 993 C CA . TYR A 1 125 ? 1.591 -0.200 -7.853 1.00 96.50 125 TYR A CA 1
ATOM 994 C C . TYR A 1 125 ? 1.741 0.663 -6.605 1.00 96.50 125 TYR A C 1
ATOM 996 O O . TYR A 1 125 ? 1.329 0.255 -5.525 1.00 96.50 125 TYR A O 1
ATOM 1004 N N . SER A 1 126 ? 2.320 1.857 -6.750 1.00 96.56 126 SER A N 1
ATOM 1005 C CA . SER A 1 126 ? 2.379 2.850 -5.673 1.00 96.56 126 SER A CA 1
ATOM 1006 C C . SER A 1 126 ? 1.114 3.700 -5.690 1.00 96.56 126 SER A C 1
ATOM 1008 O O . SER A 1 126 ? 0.980 4.590 -6.524 1.00 96.56 126 SER A O 1
ATOM 1010 N N . LEU A 1 127 ? 0.207 3.424 -4.765 1.00 96.56 127 LEU A N 1
ATOM 1011 C CA . LEU A 1 127 ? -1.037 4.152 -4.552 1.00 96.56 127 LEU A CA 1
ATOM 1012 C C . LEU A 1 127 ? -0.808 5.266 -3.530 1.00 96.56 127 LEU A C 1
ATOM 1014 O O . LEU A 1 127 ? -0.069 5.066 -2.565 1.00 96.56 127 LEU A O 1
ATOM 1018 N N . GLU A 1 128 ? -1.466 6.409 -3.688 1.00 96.56 128 GLU A N 1
ATOM 1019 C CA . GLU A 1 128 ? -1.457 7.471 -2.673 1.00 96.56 128 GLU A CA 1
ATOM 1020 C C . GLU A 1 128 ? -2.846 7.616 -2.046 1.00 96.56 128 GLU A C 1
ATOM 1022 O O . GLU A 1 128 ? -3.846 7.670 -2.756 1.00 96.56 128 GLU A O 1
ATOM 1027 N N . CYS A 1 129 ? -2.915 7.664 -0.716 1.00 96.38 129 CYS A N 1
ATOM 1028 C CA . CYS A 1 129 ? -4.151 7.844 0.046 1.00 96.38 129 CYS A CA 1
ATOM 1029 C C . CYS A 1 129 ? -4.185 9.247 0.661 1.00 96.38 129 CYS A C 1
ATOM 1031 O O . CYS A 1 129 ? -3.210 9.677 1.282 1.00 96.38 129 CYS A O 1
ATOM 1033 N N . VAL A 1 130 ? -5.326 9.935 0.569 1.00 94.62 130 VAL A N 1
ATOM 1034 C CA . VAL A 1 130 ? -5.501 11.288 1.144 1.00 94.62 130 VAL A CA 1
ATOM 1035 C C . VAL A 1 130 ? -5.647 11.314 2.674 1.00 94.62 130 VAL A C 1
ATOM 1037 O O . VAL A 1 130 ? -5.698 12.389 3.265 1.00 94.62 130 VAL A O 1
ATOM 1040 N N . GLY A 1 131 ? -5.717 10.158 3.343 1.00 94.56 131 GLY A N 1
ATOM 1041 C CA . GLY A 1 131 ? -5.838 10.090 4.800 1.00 94.56 131 GLY A CA 1
ATOM 1042 C C . GLY A 1 131 ? -5.959 8.671 5.357 1.00 94.56 131 GLY A C 1
ATOM 1043 O O . GLY A 1 131 ? -6.016 7.695 4.611 1.00 94.56 131 GLY A O 1
ATOM 1044 N N . LEU A 1 132 ? -6.020 8.571 6.689 1.00 95.69 132 LEU A N 1
ATOM 1045 C CA . LEU A 1 132 ? -6.090 7.295 7.416 1.00 95.69 132 LEU A CA 1
ATOM 1046 C C . LEU A 1 132 ? -7.358 6.496 7.095 1.00 95.69 132 LEU A C 1
ATOM 1048 O O . LEU A 1 132 ? -7.275 5.301 6.849 1.00 95.69 132 LEU A O 1
ATOM 1052 N N . THR A 1 133 ? -8.521 7.146 7.026 1.00 95.94 133 THR A N 1
ATOM 1053 C CA . THR A 1 133 ? -9.786 6.471 6.690 1.00 95.94 133 THR A CA 1
ATOM 1054 C C . THR A 1 133 ? -9.721 5.803 5.318 1.00 95.94 133 THR A C 1
ATOM 1056 O O . THR A 1 133 ? -10.115 4.652 5.157 1.00 95.94 133 THR A O 1
ATOM 1059 N N . VAL A 1 134 ? -9.154 6.504 4.333 1.00 96.44 134 VAL A N 1
ATOM 1060 C CA . VAL A 1 134 ? -8.977 5.974 2.977 1.00 96.44 134 VAL A CA 1
ATOM 1061 C C . VAL A 1 134 ? -7.971 4.826 2.962 1.00 96.44 134 VAL A C 1
ATOM 1063 O O . VAL A 1 134 ? -8.191 3.837 2.271 1.00 96.44 134 VAL A O 1
ATOM 1066 N N . PHE A 1 135 ? -6.901 4.923 3.755 1.00 97.56 135 PHE A N 1
ATOM 1067 C CA . PHE A 1 135 ? -5.958 3.825 3.936 1.00 97.56 135 PHE A CA 1
ATOM 1068 C C . PHE A 1 135 ? -6.640 2.558 4.477 1.00 97.56 135 PHE A C 1
ATOM 1070 O O . PHE A 1 135 ? -6.439 1.489 3.910 1.00 97.56 135 PHE A O 1
ATOM 1077 N N . GLY A 1 136 ? -7.494 2.671 5.500 1.00 96.25 136 GLY A N 1
ATOM 1078 C CA . GLY A 1 136 ? -8.271 1.533 6.013 1.00 96.25 136 GLY A CA 1
ATOM 1079 C C . GLY A 1 136 ? -9.173 0.914 4.939 1.00 96.25 136 GLY A C 1
ATOM 1080 O O . GLY A 1 136 ? -9.092 -0.281 4.667 1.00 96.25 136 GLY A O 1
ATOM 1081 N N . HIS A 1 137 ? -9.945 1.741 4.225 1.00 95.94 137 HIS A N 1
ATOM 1082 C CA . HIS A 1 137 ? -10.784 1.267 3.116 1.00 95.94 137 HIS A CA 1
ATOM 1083 C C . HIS A 1 137 ? -9.989 0.596 1.995 1.00 95.94 137 HIS A C 1
ATOM 1085 O O . HIS A 1 137 ? -10.471 -0.357 1.386 1.00 95.94 137 HIS A O 1
ATOM 1091 N N . LEU A 1 138 ? -8.778 1.076 1.713 1.00 96.12 138 LEU A N 1
ATOM 1092 C CA . LEU A 1 138 ? -7.888 0.447 0.749 1.00 96.12 138 LEU A CA 1
ATOM 1093 C C . LEU A 1 138 ? -7.487 -0.969 1.208 1.00 96.12 138 LEU A C 1
ATOM 1095 O O . LEU A 1 138 ? -7.529 -1.890 0.395 1.00 96.12 138 LEU A O 1
ATOM 1099 N N . LEU A 1 139 ? -7.152 -1.173 2.487 1.00 95.75 139 LEU A N 1
ATOM 1100 C CA . LEU A 1 139 ? -6.782 -2.495 3.020 1.00 95.75 139 LEU A CA 1
ATOM 1101 C C . LEU A 1 139 ? -7.911 -3.531 2.911 1.00 95.75 139 LEU A C 1
ATOM 1103 O O . LEU A 1 139 ? -7.637 -4.715 2.718 1.00 95.75 139 LEU A O 1
ATOM 1107 N N . ASP A 1 140 ? -9.174 -3.106 2.971 1.00 93.12 140 ASP A N 1
ATOM 1108 C CA . ASP A 1 140 ? -10.317 -4.003 2.762 1.00 93.12 140 ASP A CA 1
ATOM 1109 C C . ASP A 1 140 ? -10.439 -4.499 1.313 1.00 93.12 140 ASP A C 1
ATOM 1111 O O . ASP A 1 140 ? -11.026 -5.557 1.065 1.00 93.12 140 ASP A O 1
ATOM 1115 N N . ARG A 1 141 ? -9.890 -3.745 0.350 1.00 91.62 141 ARG A N 1
ATOM 1116 C CA . ARG A 1 141 ? -9.967 -4.037 -1.092 1.00 91.62 141 ARG A CA 1
ATOM 1117 C C . ARG A 1 141 ? -8.759 -4.784 -1.635 1.00 91.62 141 ARG A C 1
ATOM 1119 O O . ARG A 1 141 ? -8.904 -5.454 -2.653 1.00 91.62 141 ARG A O 1
ATOM 1126 N N . ILE A 1 142 ? -7.599 -4.656 -0.987 1.00 88.56 142 ILE A N 1
ATOM 1127 C CA . ILE A 1 142 ? -6.367 -5.346 -1.393 1.00 88.56 142 ILE A CA 1
ATOM 1128 C C . ILE A 1 142 ? -6.419 -6.757 -0.895 1.00 88.56 142 ILE A C 1
ATOM 1130 O O . ILE A 1 142 ? -6.646 -7.653 -1.730 1.00 88.56 142 ILE A O 1
#

Radius of gyration: 18.33 Å; chains: 1; bounding box: 34×67×47 Å

pLDDT: mean 83.33, std 20.19, range [34.91, 97.56]